Protein AF-A0AB36SRA9-F1 (afdb_monomer_lite)

Sequence (69 aa):
METNFEVKTVGVEYTCDECEEGEMFHQEGRDKMLLADPPQFEHVCTKCGFKQTFLKRYPTVEYKRVITK

Structure (mmCIF, N/CA/C/O backbone):
data_AF-A0AB36SRA9-F1
#
_entry.id   AF-A0AB36SRA9-F1
#
loop_
_atom_site.group_PDB
_atom_site.id
_atom_site.type_symbol
_atom_site.label_atom_id
_atom_site.label_alt_id
_atom_site.label_comp_id
_atom_site.label_asym_id
_atom_site.label_entity_id
_atom_site.label_seq_id
_atom_site.pdbx_PDB_ins_code
_atom_site.Cartn_x
_atom_site.Cartn_y
_atom_site.Cartn_z
_atom_site.occupancy
_atom_site.B_iso_or_equiv
_atom_site.auth_seq_id
_atom_site.auth_comp_id
_atom_site.auth_asym_id
_atom_site.auth_atom_id
_atom_site.pdbx_PDB_model_num
ATOM 1 N N . MET A 1 1 ? -6.651 23.526 24.438 1.00 75.81 1 MET A N 1
ATOM 2 C CA . MET A 1 1 ? -7.138 22.388 25.243 1.00 75.81 1 MET A CA 1
ATOM 3 C C . MET A 1 1 ? -6.776 21.129 24.480 1.00 75.81 1 MET A C 1
ATOM 5 O O . MET A 1 1 ? -7.152 21.027 23.321 1.00 75.81 1 MET A O 1
ATOM 9 N N . GLU A 1 2 ? -5.966 20.259 25.071 1.00 85.25 2 GLU A N 1
ATOM 10 C CA . GLU A 1 2 ? -5.534 18.996 24.461 1.00 85.25 2 GLU A CA 1
ATOM 11 C C . GLU A 1 2 ? -6.568 17.898 24.757 1.00 85.25 2 GLU A C 1
ATOM 13 O O . GLU A 1 2 ? -7.186 17.912 25.822 1.00 85.25 2 GLU A O 1
ATOM 18 N N . THR A 1 3 ? -6.794 16.977 23.814 1.00 90.81 3 THR A N 1
ATOM 19 C CA . THR A 1 3 ? -7.713 15.839 23.993 1.00 90.81 3 THR A CA 1
ATOM 20 C C . THR A 1 3 ? -7.090 14.571 23.429 1.00 90.81 3 THR A C 1
ATOM 22 O O . THR A 1 3 ? -6.484 14.605 22.359 1.00 90.81 3 THR A O 1
ATOM 25 N N . ASN A 1 4 ? -7.265 13.456 24.137 1.00 91.88 4 ASN A N 1
ATOM 26 C CA . ASN A 1 4 ? -6.746 12.151 23.740 1.00 91.88 4 ASN A CA 1
ATOM 27 C C . ASN A 1 4 ? -7.841 11.316 23.069 1.00 91.88 4 ASN A C 1
ATOM 29 O O . ASN A 1 4 ? -9.016 11.415 23.425 1.00 91.88 4 ASN A O 1
ATOM 33 N N . PHE A 1 5 ? -7.456 10.487 22.101 1.00 93.62 5 PHE A N 1
ATOM 34 C CA . PHE A 1 5 ? -8.352 9.552 21.423 1.00 93.62 5 PHE A CA 1
ATOM 35 C C . PHE A 1 5 ? -7.620 8.260 21.068 1.00 93.62 5 PHE A C 1
ATOM 37 O O . PHE A 1 5 ? -6.403 8.251 20.897 1.00 93.62 5 PHE A O 1
ATOM 44 N N . GLU A 1 6 ? -8.373 7.172 20.940 1.00 95.50 6 GLU A N 1
ATOM 45 C CA . GLU A 1 6 ? -7.821 5.880 20.552 1.00 95.50 6 GLU A CA 1
ATOM 46 C C . GLU A 1 6 ? -7.512 5.833 19.050 1.00 95.50 6 GLU A C 1
ATOM 48 O O . GLU A 1 6 ? -8.292 6.279 18.197 1.00 95.50 6 GLU A O 1
ATOM 53 N N . VAL A 1 7 ? -6.355 5.261 18.731 1.00 96.50 7 VAL A N 1
ATOM 54 C CA . VAL A 1 7 ? -5.861 5.071 17.371 1.00 96.50 7 VAL A CA 1
ATOM 55 C C . VAL A 1 7 ? -5.531 3.604 17.169 1.00 96.50 7 VAL A C 1
ATOM 57 O O . VAL A 1 7 ? -4.848 2.993 17.986 1.00 96.50 7 VAL A O 1
ATOM 60 N N . LYS A 1 8 ? -5.970 3.062 16.036 1.00 96.62 8 LYS A N 1
ATOM 61 C CA . LYS A 1 8 ? -5.587 1.743 15.554 1.00 96.62 8 LYS A CA 1
ATOM 62 C C . LYS A 1 8 ? -4.511 1.876 14.482 1.00 96.62 8 LYS A C 1
ATOM 64 O O . LYS A 1 8 ? -4.700 2.569 13.482 1.00 96.62 8 LYS A O 1
ATOM 69 N N . THR A 1 9 ? -3.414 1.162 14.674 1.00 96.81 9 THR A N 1
ATOM 70 C CA . THR A 1 9 ? -2.374 0.973 13.659 1.00 96.81 9 THR A CA 1
ATOM 71 C C . THR A 1 9 ? -2.835 -0.087 12.660 1.00 96.81 9 THR A C 1
ATOM 73 O O . THR A 1 9 ? -3.251 -1.174 13.066 1.00 96.81 9 THR A O 1
ATOM 76 N N . VAL A 1 10 ? -2.793 0.216 11.362 1.00 96.44 10 VAL A N 1
ATOM 77 C CA . VAL A 1 10 ? -3.186 -0.712 10.292 1.00 96.44 10 VAL A CA 1
ATOM 78 C C . VAL A 1 10 ? -2.103 -0.800 9.223 1.00 96.44 10 VAL A C 1
ATOM 80 O O . VAL A 1 10 ? -1.550 0.218 8.814 1.00 96.44 10 VAL A O 1
ATOM 83 N N . GLY A 1 11 ? -1.811 -2.018 8.766 1.00 96.19 11 GLY A N 1
ATOM 84 C CA . GLY A 1 11 ? -1.051 -2.235 7.538 1.00 96.19 11 GLY A CA 1
ATOM 85 C C . GLY A 1 11 ? -1.937 -1.965 6.325 1.00 96.19 11 GLY A C 1
ATOM 86 O O . GLY A 1 11 ? -3.126 -2.293 6.341 1.00 96.19 11 GLY A O 1
ATOM 87 N N . VAL A 1 12 ? -1.373 -1.327 5.307 1.00 96.25 12 VAL A N 1
ATOM 88 C CA . VAL A 1 12 ? -2.041 -1.039 4.041 1.00 96.25 12 VAL A CA 1
ATOM 89 C C . VAL A 1 12 ? -1.174 -1.566 2.912 1.00 96.25 12 VAL A C 1
ATOM 91 O O . VAL A 1 12 ? -0.063 -1.084 2.688 1.00 96.25 12 VAL A O 1
ATOM 94 N N . GLU A 1 13 ? -1.723 -2.538 2.202 1.00 96.19 13 GLU A N 1
ATOM 95 C CA . GLU A 1 13 ? -1.216 -3.085 0.949 1.00 96.19 13 GLU A CA 1
ATOM 96 C C . GLU A 1 13 ? -2.117 -2.616 -0.196 1.00 96.19 13 GLU A C 1
ATOM 98 O O . GLU A 1 13 ? -3.257 -2.193 0.026 1.00 96.19 13 GLU A O 1
ATOM 103 N N . TYR A 1 14 ? -1.591 -2.658 -1.417 1.00 96.25 14 TYR A N 1
ATOM 104 C CA . TYR A 1 14 ? -2.340 -2.306 -2.618 1.00 96.25 14 TYR A CA 1
ATOM 105 C C . TYR A 1 14 ? -2.341 -3.496 -3.573 1.00 96.25 14 TYR A C 1
ATOM 107 O O . TYR A 1 14 ? -1.280 -3.924 -4.030 1.00 96.25 14 TYR A O 1
ATOM 115 N N . THR A 1 15 ? -3.525 -4.025 -3.873 1.00 97.12 15 THR A N 1
ATOM 116 C CA . THR A 1 15 ? -3.708 -5.096 -4.857 1.00 97.12 15 THR A CA 1
ATOM 117 C C . THR A 1 15 ? -3.579 -4.527 -6.265 1.00 97.12 15 THR A C 1
ATOM 119 O O . THR A 1 15 ? -4.098 -3.460 -6.559 1.00 97.12 15 THR A O 1
ATOM 122 N N . CYS A 1 16 ? -2.869 -5.223 -7.142 1.00 96.19 16 CYS A N 1
ATOM 123 C CA . CYS A 1 16 ? -2.663 -4.822 -8.524 1.00 96.19 16 CYS A CA 1
ATOM 124 C C . CYS A 1 16 ? -3.985 -4.800 -9.300 1.00 96.19 16 CYS A C 1
ATOM 126 O O . CYS A 1 16 ? -4.645 -5.829 -9.409 1.00 96.19 16 CYS A O 1
ATOM 128 N N . ASP A 1 17 ? -4.306 -3.659 -9.908 1.00 96.12 17 ASP A N 1
ATOM 129 C CA . ASP A 1 17 ? -5.537 -3.481 -10.690 1.00 96.12 17 ASP A CA 1
ATOM 130 C C . ASP A 1 17 ? -5.543 -4.279 -12.011 1.00 96.12 17 ASP A C 1
ATOM 132 O O . ASP A 1 17 ? -6.597 -4.497 -12.592 1.00 96.12 17 ASP A O 1
ATOM 136 N N . GLU A 1 18 ? -4.379 -4.727 -12.500 1.00 96.56 18 GLU A N 1
ATOM 137 C CA . GLU A 1 18 ? -4.276 -5.441 -13.785 1.00 96.56 18 GLU A CA 1
ATOM 138 C C . GLU A 1 18 ? -4.497 -6.950 -13.667 1.00 96.56 18 GLU A C 1
ATOM 140 O O . GLU A 1 18 ? -5.025 -7.574 -14.584 1.00 96.56 18 GLU A O 1
ATOM 145 N N . CYS A 1 19 ? -4.030 -7.567 -12.579 1.00 95.75 19 CYS A N 1
ATOM 146 C CA . CYS A 1 19 ? -4.158 -9.013 -12.382 1.00 95.75 19 CYS A CA 1
ATOM 147 C C . CYS A 1 19 ? -5.048 -9.395 -11.206 1.00 95.75 19 CYS A C 1
ATOM 149 O O . CYS A 1 19 ? -5.312 -10.579 -11.046 1.00 95.75 19 CYS A O 1
ATOM 151 N N . GLU A 1 20 ? -5.446 -8.434 -10.366 1.00 96.12 20 GLU A N 1
ATOM 152 C CA . GLU A 1 20 ? -6.313 -8.600 -9.188 1.00 96.12 20 GLU A CA 1
ATOM 153 C C . GLU A 1 20 ? -5.821 -9.617 -8.131 1.00 96.12 20 GLU A C 1
ATOM 155 O O . GLU A 1 20 ? -6.455 -9.806 -7.096 1.00 96.12 20 GLU A O 1
ATOM 160 N N . GLU A 1 21 ? -4.661 -10.240 -8.347 1.00 94.81 21 GLU A N 1
ATOM 161 C CA . GLU A 1 21 ? -4.082 -11.275 -7.483 1.00 94.81 21 GLU A CA 1
ATOM 162 C C . GLU A 1 21 ? -2.786 -10.832 -6.797 1.00 94.81 21 GLU A C 1
ATOM 164 O O . GLU A 1 21 ? -2.458 -11.297 -5.706 1.00 94.81 21 GLU A O 1
ATOM 169 N N . GLY A 1 22 ? -1.987 -10.003 -7.471 1.00 94.19 22 GLY A N 1
ATOM 170 C CA . GLY A 1 22 ? -0.675 -9.588 -6.986 1.00 94.19 22 GLY A CA 1
ATOM 171 C C . GLY A 1 22 ? -0.728 -8.325 -6.146 1.00 94.19 22 GLY A C 1
ATOM 172 O O . GLY A 1 22 ? -1.647 -7.525 -6.256 1.00 94.19 22 GLY A O 1
ATOM 173 N N . GLU A 1 23 ? 0.315 -8.104 -5.362 1.00 95.50 23 GLU A N 1
ATOM 174 C CA . GLU A 1 23 ? 0.473 -6.898 -4.551 1.00 95.50 23 GLU A CA 1
ATOM 175 C C . GLU A 1 23 ? 1.456 -5.944 -5.230 1.00 95.50 23 GLU A C 1
ATOM 177 O O . GLU A 1 23 ? 2.441 -6.369 -5.844 1.00 95.50 23 GLU A O 1
ATOM 182 N N . MET A 1 24 ? 1.191 -4.646 -5.124 1.00 95.38 24 MET A N 1
ATOM 183 C CA . MET A 1 24 ? 2.057 -3.589 -5.629 1.00 95.38 24 MET A CA 1
ATOM 184 C C . MET A 1 24 ? 3.100 -3.243 -4.569 1.00 95.38 24 MET A C 1
ATOM 186 O O . MET A 1 24 ? 2.790 -2.601 -3.566 1.00 95.38 24 MET A O 1
ATOM 190 N N . PHE A 1 25 ? 4.351 -3.639 -4.816 1.00 93.38 25 PHE A N 1
ATOM 191 C CA . PHE A 1 25 ? 5.474 -3.364 -3.919 1.00 93.38 25 PHE A CA 1
ATOM 192 C C . PHE A 1 25 ? 6.365 -2.255 -4.460 1.00 93.38 25 PHE A C 1
ATOM 194 O O . PHE A 1 25 ? 6.831 -2.316 -5.607 1.00 93.38 25 PHE A O 1
ATOM 201 N N . HIS A 1 26 ? 6.647 -1.267 -3.609 1.00 89.75 26 HIS A N 1
ATOM 202 C CA . HIS A 1 26 ? 7.647 -0.254 -3.909 1.00 89.75 26 HIS A CA 1
ATOM 203 C C . HIS A 1 26 ? 9.023 -0.910 -4.037 1.00 89.75 26 HIS A C 1
ATOM 205 O O . HIS A 1 26 ? 9.467 -1.636 -3.149 1.00 89.75 26 HIS A O 1
ATOM 211 N N . GLN A 1 27 ? 9.707 -0.641 -5.144 1.00 80.94 27 GLN A N 1
ATOM 212 C CA . GLN A 1 27 ? 11.067 -1.125 -5.355 1.00 80.94 27 GLN A CA 1
ATOM 213 C C . GLN A 1 27 ? 12.050 -0.140 -4.715 1.00 80.94 27 GLN A C 1
ATOM 215 O O . GLN A 1 27 ? 12.038 1.043 -5.049 1.00 80.94 27 GLN A O 1
ATOM 220 N N . GLU A 1 28 ? 12.911 -0.607 -3.810 1.00 72.50 28 GLU A N 1
ATOM 221 C CA . GLU A 1 28 ? 13.933 0.246 -3.194 1.00 72.50 28 GLU A CA 1
ATOM 222 C C . GLU A 1 28 ? 15.032 0.612 -4.211 1.00 72.50 28 GLU A C 1
ATOM 224 O O . GLU A 1 28 ? 15.560 -0.245 -4.918 1.00 72.50 28 GLU A O 1
ATOM 229 N N . GLY A 1 29 ? 15.388 1.898 -4.304 1.00 68.00 29 GLY A N 1
ATOM 230 C CA . GLY A 1 29 ? 16.452 2.381 -5.192 1.00 68.00 29 GLY A CA 1
ATOM 231 C C . GLY A 1 29 ? 16.330 3.869 -5.532 1.00 68.00 29 GLY A C 1
ATOM 232 O O . GLY A 1 29 ? 15.238 4.433 -5.495 1.00 68.00 29 GLY A O 1
ATOM 233 N N . ARG A 1 30 ? 17.454 4.521 -5.878 1.00 59.03 30 ARG A N 1
ATOM 234 C CA . ARG A 1 30 ? 17.494 5.969 -6.189 1.00 59.03 30 ARG A CA 1
ATOM 235 C C . ARG A 1 30 ? 16.637 6.361 -7.400 1.00 59.03 30 ARG A C 1
ATOM 237 O O . ARG A 1 30 ? 16.133 7.476 -7.424 1.00 59.03 30 ARG A O 1
ATOM 244 N N . ASP A 1 31 ? 16.419 5.441 -8.338 1.00 67.38 31 ASP A N 1
ATOM 245 C CA . ASP A 1 31 ? 15.709 5.708 -9.600 1.00 67.38 31 ASP A CA 1
ATOM 246 C C . ASP A 1 31 ? 14.209 5.367 -9.546 1.00 67.38 31 ASP A C 1
ATOM 248 O O . ASP A 1 31 ? 13.508 5.464 -10.549 1.00 67.38 31 ASP A O 1
ATOM 252 N N . LYS A 1 32 ? 13.704 4.932 -8.383 1.00 76.06 32 LYS A N 1
ATOM 253 C CA . LYS A 1 32 ? 12.315 4.466 -8.199 1.00 76.06 32 LYS A CA 1
ATOM 254 C C . LYS A 1 32 ? 11.386 5.514 -7.591 1.00 76.06 32 LYS A C 1
ATOM 256 O O . LYS A 1 32 ? 10.201 5.248 -7.385 1.00 76.06 32 LYS A O 1
ATOM 261 N N . MET A 1 33 ? 11.912 6.709 -7.329 1.00 82.31 33 MET A N 1
ATOM 262 C CA . MET A 1 33 ? 11.147 7.887 -6.941 1.00 82.31 33 MET A CA 1
ATOM 263 C C . MET A 1 33 ? 11.235 8.929 -8.055 1.00 82.31 33 MET A C 1
ATOM 265 O O . MET A 1 33 ? 12.321 9.387 -8.404 1.00 82.31 33 MET A O 1
ATOM 269 N N . LEU A 1 34 ? 10.088 9.329 -8.593 1.00 83.31 34 LEU A N 1
ATOM 270 C CA . LEU A 1 34 ? 10.001 10.444 -9.524 1.00 83.31 34 LEU A CA 1
ATOM 271 C C . LEU A 1 34 ? 10.033 11.750 -8.727 1.00 83.31 34 LEU A C 1
ATOM 273 O O . LEU A 1 34 ? 9.195 11.965 -7.847 1.00 83.31 34 LEU A O 1
ATOM 277 N N . LEU A 1 35 ? 10.982 12.627 -9.066 1.00 84.88 35 LEU A N 1
ATOM 278 C CA . LEU A 1 35 ? 11.153 13.975 -8.502 1.00 84.88 35 LEU A CA 1
ATOM 279 C C . LEU A 1 35 ? 10.075 14.955 -9.017 1.00 84.88 35 LEU A C 1
ATOM 281 O O . LEU A 1 35 ? 10.385 16.046 -9.486 1.00 84.88 35 LEU A O 1
ATOM 285 N N . ALA A 1 36 ? 8.812 14.530 -8.986 1.00 83.12 36 ALA A N 1
ATOM 286 C CA . ALA A 1 36 ? 7.645 15.359 -9.264 1.00 83.12 36 ALA A CA 1
ATOM 287 C C . ALA A 1 36 ? 7.185 16.095 -7.991 1.00 83.12 36 ALA A C 1
ATOM 289 O O . ALA A 1 36 ? 7.616 15.764 -6.886 1.00 83.12 36 ALA A O 1
ATOM 290 N N . ASP A 1 37 ? 6.288 17.069 -8.148 1.00 84.50 37 ASP A N 1
ATOM 291 C CA . ASP A 1 37 ? 5.613 17.747 -7.039 1.00 84.50 37 ASP A CA 1
ATOM 292 C C . ASP A 1 37 ? 4.093 17.502 -7.137 1.00 84.50 37 ASP A C 1
ATOM 294 O O . ASP A 1 37 ? 3.445 18.091 -8.009 1.00 84.50 37 ASP A O 1
ATOM 298 N N . PRO A 1 38 ? 3.509 16.594 -6.325 1.00 88.06 38 PRO A N 1
ATOM 299 C CA . PRO A 1 38 ? 4.139 15.797 -5.262 1.00 88.06 38 PRO A CA 1
ATOM 300 C C . PRO A 1 38 ? 4.979 14.600 -5.778 1.00 88.06 38 PRO A C 1
ATOM 302 O O . PRO A 1 38 ? 4.726 14.106 -6.883 1.00 88.06 38 PRO A O 1
ATOM 305 N N . PRO A 1 39 ? 5.937 14.081 -4.975 1.00 89.88 39 PRO A N 1
ATOM 306 C CA . PRO A 1 39 ? 6.754 12.924 -5.345 1.00 89.88 39 PRO A CA 1
ATOM 307 C C . PRO A 1 39 ? 5.911 11.683 -5.639 1.00 89.88 39 PRO A C 1
ATOM 309 O O . PRO A 1 39 ? 4.916 11.421 -4.960 1.00 89.88 39 PRO A O 1
ATOM 312 N N . GLN A 1 40 ? 6.344 10.888 -6.618 1.00 92.19 40 GLN A N 1
ATOM 313 C CA . GLN A 1 40 ? 5.692 9.622 -6.960 1.00 92.19 40 GLN A CA 1
ATOM 314 C C . GLN A 1 40 ? 6.661 8.452 -6.820 1.00 92.19 40 GLN A C 1
ATOM 316 O O . GLN A 1 40 ? 7.852 8.576 -7.097 1.00 92.19 40 GLN A O 1
ATOM 321 N N . PHE A 1 41 ? 6.139 7.300 -6.427 1.00 91.56 41 PHE A N 1
ATOM 322 C CA . PHE A 1 41 ? 6.903 6.098 -6.122 1.00 91.56 41 PHE A CA 1
ATOM 323 C C . PHE A 1 41 ? 6.507 4.979 -7.083 1.00 91.56 41 PHE A C 1
ATOM 325 O O . PHE A 1 41 ? 5.338 4.591 -7.131 1.00 91.56 41 PHE A O 1
ATOM 332 N N . GLU A 1 42 ? 7.466 4.445 -7.837 1.00 93.94 42 GLU A N 1
ATOM 333 C CA . GLU A 1 42 ? 7.244 3.292 -8.715 1.00 93.94 42 GLU A CA 1
A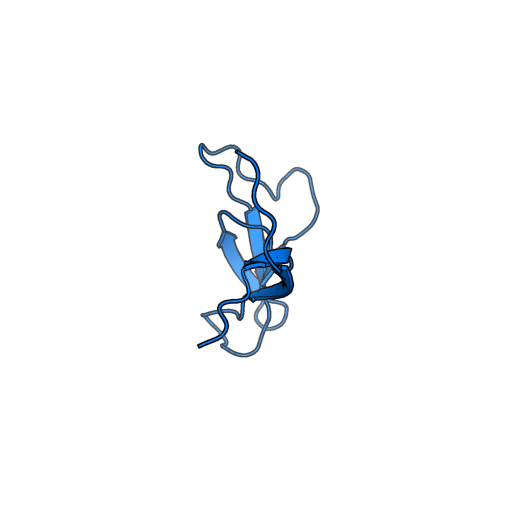TOM 334 C C . GLU A 1 42 ? 7.038 2.026 -7.875 1.00 93.94 42 GLU A C 1
ATOM 336 O O . GLU A 1 42 ? 7.798 1.739 -6.943 1.00 93.94 42 GLU A O 1
ATOM 341 N N . HIS A 1 43 ? 6.006 1.271 -8.226 1.00 94.38 43 HIS A N 1
ATOM 342 C CA . HIS A 1 43 ? 5.681 -0.028 -7.663 1.00 94.38 43 HIS A CA 1
ATOM 343 C C . HIS A 1 43 ? 5.596 -1.056 -8.777 1.00 94.38 43 HIS A C 1
ATOM 345 O O . HIS A 1 43 ? 5.207 -0.741 -9.904 1.00 94.38 43 HIS A O 1
ATOM 351 N N . VAL A 1 44 ? 5.949 -2.290 -8.438 1.00 95.25 44 VAL A N 1
ATOM 352 C CA . VAL A 1 44 ? 5.893 -3.430 -9.348 1.00 95.25 44 VAL A CA 1
ATOM 353 C C . VAL A 1 44 ? 5.006 -4.494 -8.724 1.00 95.25 44 VAL A C 1
ATOM 355 O O . VAL A 1 44 ? 5.172 -4.833 -7.550 1.00 95.25 44 VAL A O 1
ATOM 358 N N . CYS A 1 45 ? 4.074 -5.018 -9.513 1.00 96.38 45 CYS A N 1
ATOM 359 C CA . CYS A 1 45 ? 3.244 -6.144 -9.125 1.00 96.38 45 CYS A CA 1
ATOM 360 C C . CYS A 1 45 ? 4.105 -7.396 -8.932 1.00 96.38 45 CYS A C 1
ATOM 362 O O . CYS A 1 45 ? 4.855 -7.789 -9.830 1.00 96.38 45 CYS A O 1
ATOM 364 N N . THR A 1 46 ? 3.929 -8.079 -7.804 1.00 95.00 46 THR A N 1
ATOM 365 C CA . THR A 1 46 ? 4.641 -9.326 -7.478 1.00 95.00 46 THR A CA 1
ATOM 366 C C . THR A 1 46 ? 4.240 -10.528 -8.340 1.00 95.00 46 THR A C 1
ATOM 368 O O . THR A 1 46 ? 4.944 -11.537 -8.332 1.00 95.00 46 THR A O 1
ATOM 371 N N . LYS A 1 47 ? 3.129 -10.444 -9.087 1.00 96.00 47 LYS A N 1
ATOM 372 C CA . LYS A 1 47 ? 2.586 -11.543 -9.907 1.00 96.00 47 LYS A CA 1
ATOM 373 C C . LYS A 1 47 ? 2.767 -11.335 -11.406 1.00 96.00 47 LYS A C 1
ATOM 375 O O . LYS A 1 47 ? 3.387 -12.165 -12.060 1.00 96.00 47 LYS A O 1
ATOM 380 N N . CYS A 1 48 ? 2.230 -10.245 -11.956 1.00 95.38 48 CYS A N 1
ATOM 381 C CA . CYS A 1 48 ? 2.242 -9.997 -13.403 1.00 95.38 48 CYS A CA 1
ATOM 382 C C . CYS A 1 48 ? 3.368 -9.053 -13.856 1.00 95.38 48 CYS A C 1
ATOM 384 O O . CYS A 1 48 ? 3.563 -8.865 -15.053 1.00 95.38 48 CYS A O 1
ATOM 386 N N . GLY A 1 49 ? 4.107 -8.444 -12.919 1.00 94.50 49 GLY A N 1
ATOM 387 C CA . GLY A 1 49 ? 5.179 -7.493 -13.229 1.00 94.50 49 GLY A CA 1
ATOM 388 C C . GLY A 1 49 ? 4.700 -6.116 -13.707 1.00 94.50 49 GLY A C 1
ATOM 389 O O . GLY A 1 49 ? 5.533 -5.300 -14.107 1.00 94.50 49 GLY A O 1
ATOM 390 N N . PHE A 1 50 ? 3.390 -5.840 -13.659 1.00 95.62 50 PHE A N 1
ATOM 391 C CA . PHE A 1 50 ? 2.835 -4.528 -13.984 1.00 95.62 50 PHE A CA 1
ATOM 392 C C . PHE A 1 50 ? 3.450 -3.425 -13.121 1.00 95.62 50 PHE A C 1
ATOM 394 O O . PHE A 1 50 ? 3.722 -3.630 -11.936 1.00 95.62 50 PHE A O 1
ATOM 401 N N . LYS A 1 51 ? 3.665 -2.252 -13.720 1.00 94.19 51 LYS A N 1
ATOM 402 C CA . LYS A 1 51 ? 4.301 -1.108 -13.069 1.00 94.19 51 LYS A CA 1
ATOM 403 C C . LYS A 1 51 ? 3.335 0.055 -12.969 1.00 94.19 51 LYS A C 1
ATOM 405 O O . LYS A 1 51 ? 2.746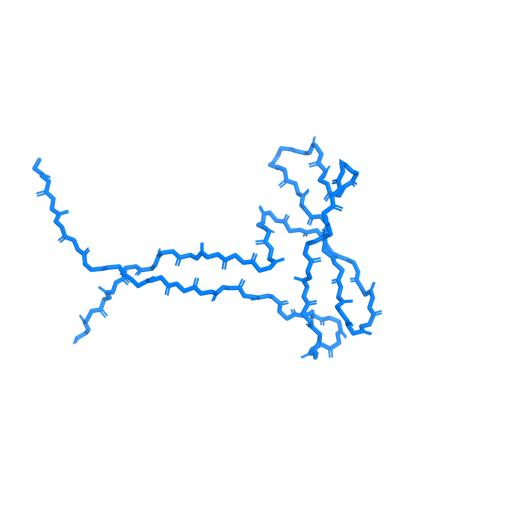 0.448 -13.970 1.00 94.19 51 LYS A O 1
ATOM 410 N N . GLN A 1 52 ? 3.255 0.649 -11.787 1.00 93.12 52 GLN A N 1
ATOM 411 C CA . GLN A 1 52 ? 2.413 1.814 -11.530 1.00 93.12 52 GLN A CA 1
ATOM 412 C C . GLN A 1 52 ? 3.106 2.754 -10.555 1.00 93.12 52 GLN A C 1
ATOM 414 O O . GLN A 1 52 ? 3.882 2.320 -9.702 1.00 93.12 52 GLN A O 1
ATOM 419 N N . THR A 1 53 ? 2.829 4.047 -10.673 1.00 92.88 53 THR A N 1
ATOM 420 C CA . THR A 1 53 ? 3.318 5.047 -9.729 1.00 92.88 53 THR A CA 1
ATOM 421 C C . THR A 1 53 ? 2.222 5.452 -8.755 1.00 92.88 53 THR A C 1
ATOM 423 O O . THR A 1 53 ? 1.069 5.648 -9.131 1.00 92.88 53 THR A O 1
ATOM 426 N N . PHE A 1 54 ? 2.595 5.599 -7.486 1.00 93.25 54 PHE A N 1
ATOM 427 C CA . PHE A 1 54 ? 1.694 6.015 -6.41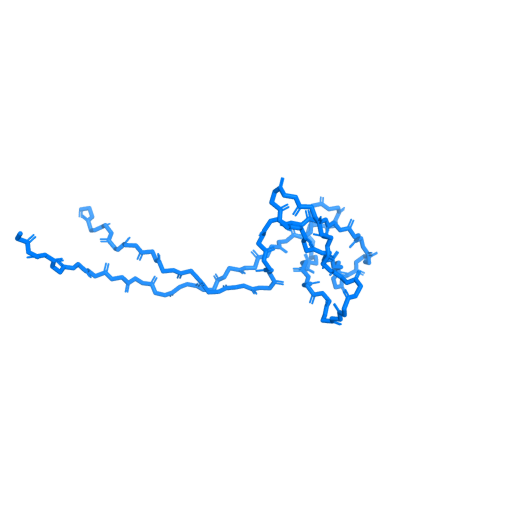4 1.00 93.25 54 PHE A CA 1
ATOM 428 C C . PHE A 1 54 ? 2.269 7.205 -5.651 1.00 93.25 54 PHE A C 1
ATOM 430 O O . PHE A 1 54 ? 3.480 7.393 -5.590 1.00 93.25 54 PHE A O 1
ATOM 437 N N . LEU A 1 55 ? 1.399 7.987 -5.010 1.00 92.81 55 LEU A N 1
ATOM 438 C CA . LEU A 1 55 ? 1.806 9.058 -4.086 1.00 92.81 55 LEU A CA 1
ATOM 439 C C . LEU A 1 55 ? 2.229 8.529 -2.710 1.00 92.81 55 LEU A C 1
ATOM 441 O O . LEU A 1 55 ? 2.897 9.219 -1.945 1.00 92.81 55 LEU A O 1
ATOM 445 N N . LYS A 1 56 ? 1.821 7.302 -2.378 1.00 91.75 56 LYS A N 1
ATOM 446 C CA . LYS A 1 56 ? 2.203 6.591 -1.158 1.00 91.75 56 LYS A CA 1
ATOM 447 C C . LYS A 1 56 ? 3.093 5.413 -1.527 1.00 91.75 56 LYS A C 1
ATOM 449 O O . LYS A 1 56 ? 2.988 4.875 -2.623 1.00 91.75 56 LYS A O 1
ATOM 454 N N . ARG A 1 57 ? 3.957 5.011 -0.598 1.00 92.31 57 ARG A N 1
ATOM 455 C CA . ARG A 1 57 ? 4.695 3.750 -0.697 1.00 92.31 57 ARG A CA 1
ATOM 456 C C . ARG A 1 57 ? 3.825 2.648 -0.117 1.00 92.31 57 ARG A C 1
ATOM 458 O O . ARG A 1 57 ? 3.305 2.829 0.975 1.00 92.31 5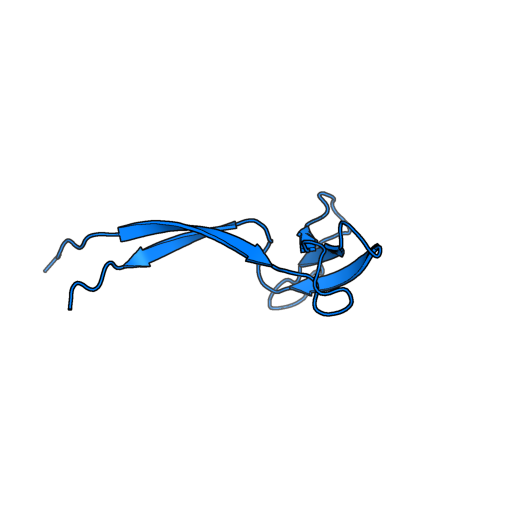7 ARG A O 1
ATOM 465 N N . TYR A 1 58 ? 3.665 1.557 -0.842 1.00 94.06 58 TYR A N 1
ATOM 466 C CA . TYR A 1 58 ? 2.984 0.349 -0.414 1.00 94.06 58 TYR A CA 1
ATOM 467 C C . TYR A 1 58 ? 3.993 -0.813 -0.382 1.00 94.06 58 TYR A C 1
ATOM 469 O O . TYR A 1 58 ? 4.843 -0.908 -1.277 1.00 94.06 58 TYR A O 1
ATOM 477 N N . PRO A 1 59 ? 3.921 -1.683 0.639 1.00 93.94 59 PRO A N 1
ATOM 478 C CA . PRO A 1 59 ? 3.060 -1.569 1.821 1.00 93.94 59 PRO A CA 1
ATOM 479 C C . PRO A 1 59 ? 3.449 -0.394 2.744 1.00 93.94 59 PRO A C 1
ATOM 481 O O . PRO A 1 59 ? 4.587 0.077 2.735 1.00 93.94 59 PRO A O 1
ATOM 484 N N . THR A 1 60 ? 2.500 0.095 3.548 1.00 95.06 60 THR A N 1
ATOM 485 C CA . THR A 1 60 ? 2.740 1.130 4.574 1.00 95.06 60 THR A CA 1
ATOM 486 C C . THR A 1 60 ? 1.880 0.923 5.813 1.00 95.06 60 THR A C 1
ATOM 488 O O . THR A 1 60 ? 0.915 0.164 5.804 1.00 95.06 60 THR A O 1
ATOM 491 N N . VAL A 1 61 ? 2.229 1.618 6.892 1.00 96.00 61 VAL A N 1
ATOM 492 C CA . VAL A 1 61 ? 1.466 1.649 8.136 1.00 96.00 61 VAL A CA 1
ATOM 493 C C . VAL A 1 61 ? 0.698 2.965 8.225 1.00 96.00 61 VAL A C 1
ATOM 495 O O . VAL A 1 61 ? 1.282 4.045 8.137 1.00 96.00 61 VAL A O 1
ATOM 498 N N . GLU A 1 62 ? -0.613 2.878 8.436 1.00 95.94 62 GLU A N 1
ATOM 499 C CA . GLU A 1 62 ? -1.480 4.026 8.691 1.00 95.94 62 GLU A CA 1
ATOM 500 C C . GLU A 1 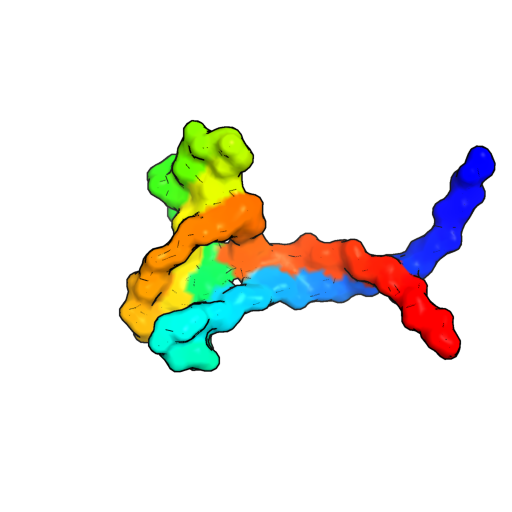62 ? -2.054 3.983 10.111 1.00 95.94 62 GLU A C 1
ATOM 502 O O . GLU A 1 62 ? -2.320 2.925 10.681 1.00 95.94 62 GLU A O 1
ATOM 507 N N . TYR A 1 63 ? -2.293 5.164 10.672 1.00 95.44 63 TYR A N 1
ATOM 508 C CA . TYR A 1 63 ? -2.916 5.351 11.977 1.00 95.44 63 TYR A CA 1
ATOM 509 C C . TYR A 1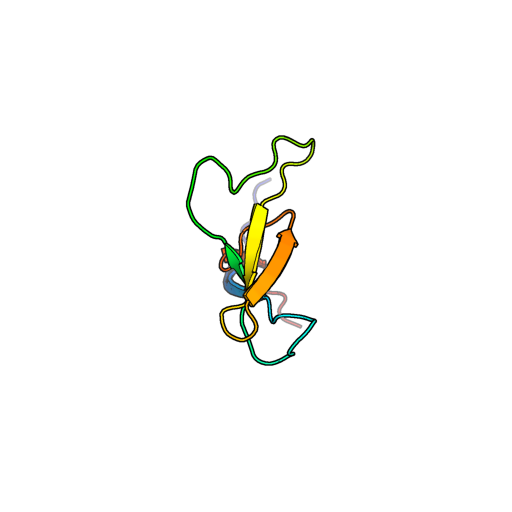 63 ? -4.350 5.837 11.775 1.00 95.44 63 TYR A C 1
ATOM 511 O O . TYR A 1 63 ? -4.571 6.947 11.287 1.00 95.44 63 TYR A O 1
ATOM 519 N N . LYS A 1 64 ? -5.336 5.010 12.128 1.00 94.38 64 LYS A N 1
ATOM 520 C CA . LYS A 1 64 ? -6.761 5.328 11.957 1.00 94.38 64 LYS A CA 1
ATOM 521 C C . LYS A 1 64 ? -7.422 5.531 13.311 1.00 94.38 64 LYS A C 1
ATOM 523 O O . LYS A 1 64 ? -7.290 4.702 14.205 1.00 94.38 64 LYS A O 1
ATOM 528 N N . ARG A 1 65 ? -8.152 6.635 13.465 1.00 94.81 65 ARG A N 1
ATOM 529 C CA . ARG A 1 65 ? -8.937 6.907 14.675 1.00 94.81 65 ARG A CA 1
ATOM 530 C C . ARG A 1 65 ? -10.018 5.842 14.848 1.00 94.81 65 ARG A C 1
ATOM 532 O O . ARG A 1 65 ? -10.732 5.534 13.893 1.00 94.81 65 ARG A O 1
ATOM 539 N N . VAL A 1 66 ? -10.156 5.314 16.059 1.00 92.44 66 VAL A N 1
ATOM 540 C CA . VAL A 1 66 ? -11.244 4.391 16.392 1.00 92.44 66 VAL A CA 1
ATOM 541 C C . VAL A 1 66 ? -12.510 5.215 16.621 1.00 92.44 66 VAL A C 1
ATOM 543 O O . VAL A 1 66 ? -12.545 6.090 17.485 1.00 92.44 66 VAL A O 1
ATOM 546 N N . ILE A 1 67 ? -13.534 4.982 15.799 1.00 86.50 67 ILE A N 1
ATOM 547 C CA . ILE A 1 67 ? -14.864 5.574 15.968 1.00 86.50 67 ILE A CA 1
ATOM 548 C C . ILE A 1 67 ? -15.778 4.452 16.449 1.00 86.50 67 ILE A C 1
ATOM 550 O O . ILE A 1 67 ? -16.232 3.630 15.653 1.00 86.50 67 ILE A O 1
ATOM 554 N N . THR A 1 68 ? -16.010 4.387 17.755 1.00 73.56 68 THR A N 1
ATOM 555 C CA . THR A 1 68 ? -17.017 3.498 18.340 1.00 73.56 68 THR A CA 1
ATOM 556 C C . THR A 1 68 ? -18.394 4.071 18.000 1.00 73.56 68 THR A C 1
ATOM 558 O O . THR A 1 68 ? -18.657 5.237 18.293 1.00 73.56 68 THR A O 1
ATOM 561 N N . LYS A 1 69 ? -19.224 3.291 17.300 1.00 56.53 69 LYS A N 1
ATOM 562 C CA . LYS A 1 69 ? -20.631 3.626 17.038 1.00 56.53 69 LYS A CA 1
ATOM 563 C C . LYS A 1 69 ? -21.500 3.296 18.241 1.00 56.53 69 LYS A C 1
ATOM 565 O O . LYS A 1 69 ? -21.165 2.306 18.928 1.00 56.53 69 LYS A O 1
#

Secondary structure (DSSP, 8-state):
------EEEEEE--B-TTTSSSBEEEPPSTTSEE--SS-EEEEEETTT--EEEESS-SSEEEEEE----

Radius of gyration: 15.71 Å; chains: 1; bounding box: 38×34×39 Å

Organism: NCBI:txid155322

Foldseek 3Di:
DDDDFDKDKDWDWDQDPPPSPWTWAFDDDPPQWDPDVVIWGWTATPPPRDIDIDSDGPGDIDIGTDDDD

pLDDT: mean 90.2, std 9.03, range [56.53, 97.12]